Protein AF-A0A0V8JK77-F1 (afdb_monomer_lite)

Structure (mmCIF, N/CA/C/O backbone):
data_AF-A0A0V8JK77-F1
#
_entry.id   AF-A0A0V8JK77-F1
#
loop_
_atom_site.group_PDB
_atom_site.id
_atom_site.type_symbol
_atom_site.label_atom_id
_atom_site.label_alt_id
_atom_site.label_comp_id
_atom_site.label_asym_id
_atom_site.label_entity_id
_atom_site.label_seq_id
_atom_site.pdbx_PDB_ins_code
_atom_site.Cartn_x
_atom_site.Cartn_y
_atom_site.Cartn_z
_atom_site.occupancy
_atom_site.B_iso_or_equiv
_atom_site.auth_seq_id
_atom_site.auth_comp_id
_atom_site.auth_asym_id
_atom_site.auth_atom_id
_atom_site.pdbx_PDB_model_num
ATOM 1 N N . MET A 1 1 ? -19.788 5.548 10.175 1.00 50.38 1 MET A N 1
ATOM 2 C CA . MET A 1 1 ? -19.753 6.008 8.755 1.00 50.38 1 MET A CA 1
ATOM 3 C C . MET A 1 1 ? -21.005 5.474 8.067 1.00 50.38 1 MET A C 1
ATOM 5 O O . MET A 1 1 ? -21.239 4.292 8.244 1.00 50.38 1 MET A O 1
ATOM 9 N N . LYS A 1 2 ? -21.851 6.2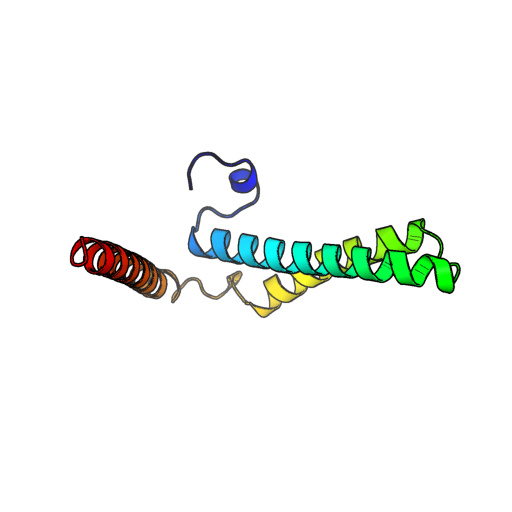76 7.396 1.00 46.25 2 LYS A N 1
ATOM 10 C CA . LYS A 1 2 ? -23.150 5.762 6.893 1.00 46.25 2 LYS A CA 1
ATOM 11 C C . LYS A 1 2 ? -23.399 5.807 5.380 1.00 46.25 2 LYS A C 1
ATOM 13 O O . LYS A 1 2 ? -24.333 5.160 4.961 1.00 46.25 2 LYS A O 1
ATOM 18 N N . GLU A 1 3 ? -22.572 6.438 4.545 1.00 59.31 3 GLU A N 1
ATOM 19 C CA . GLU A 1 3 ? -22.854 6.504 3.092 1.00 59.31 3 GLU A CA 1
ATOM 20 C C . GLU A 1 3 ? -21.551 6.565 2.262 1.00 59.31 3 GLU A C 1
ATOM 22 O O . GLU A 1 3 ? -21.235 7.578 1.644 1.00 59.31 3 GLU A O 1
ATOM 27 N N . SER A 1 4 ? -20.715 5.521 2.294 1.00 66.88 4 SER A N 1
ATOM 28 C CA . SER A 1 4 ? -19.518 5.428 1.432 1.00 66.88 4 SER A CA 1
ATOM 29 C C . SER A 1 4 ? -19.493 4.099 0.685 1.00 66.88 4 SER A C 1
ATOM 31 O O . SER A 1 4 ? -19.888 3.075 1.234 1.00 66.88 4 SER A O 1
ATOM 33 N N . TRP A 1 5 ? -18.984 4.068 -0.547 1.00 74.56 5 TRP A N 1
ATOM 34 C CA . TRP A 1 5 ? -18.844 2.821 -1.317 1.00 74.56 5 TRP A CA 1
ATOM 35 C C . TRP A 1 5 ? -17.926 1.805 -0.615 1.00 74.56 5 TRP A C 1
ATOM 37 O O . TRP A 1 5 ? -18.071 0.598 -0.787 1.00 74.56 5 TRP A O 1
ATOM 47 N N . LEU A 1 6 ? -17.032 2.291 0.254 1.00 69.25 6 LEU A N 1
ATOM 48 C CA . LEU A 1 6 ? -16.179 1.463 1.109 1.00 69.25 6 LEU A CA 1
ATOM 49 C C . LEU A 1 6 ? -16.969 0.618 2.123 1.00 69.25 6 LEU A C 1
ATOM 51 O O . LEU A 1 6 ? -16.475 -0.427 2.535 1.00 69.25 6 LEU A O 1
ATOM 55 N N . SER A 1 7 ? -18.196 1.005 2.484 1.00 70.00 7 SER A N 1
ATOM 56 C CA . SER A 1 7 ? -19.030 0.271 3.457 1.00 70.00 7 SER A CA 1
ATOM 57 C C . SER A 1 7 ? -19.420 -1.133 2.981 1.00 70.00 7 SER A C 1
ATOM 59 O O . SER A 1 7 ? -19.742 -1.978 3.798 1.00 70.00 7 SER A O 1
ATOM 61 N N . CYS A 1 8 ? -19.385 -1.398 1.669 1.00 70.44 8 CYS A N 1
ATOM 62 C CA . CYS A 1 8 ? -19.688 -2.720 1.113 1.00 70.44 8 CYS A CA 1
ATOM 63 C C . CYS A 1 8 ? -18.564 -3.745 1.363 1.00 70.44 8 CYS A C 1
ATOM 65 O O . CYS A 1 8 ? -18.802 -4.949 1.322 1.00 70.44 8 CYS A O 1
ATOM 67 N N . ILE A 1 9 ? -17.332 -3.271 1.569 1.00 74.06 9 ILE A N 1
ATOM 68 C CA . ILE A 1 9 ? -16.133 -4.107 1.753 1.00 74.06 9 ILE A CA 1
ATOM 69 C C . ILE A 1 9 ? -15.670 -4.090 3.213 1.00 74.06 9 ILE A C 1
ATOM 71 O O . ILE A 1 9 ? -15.066 -5.052 3.686 1.00 74.06 9 ILE A O 1
ATOM 75 N N . LEU A 1 10 ? -15.918 -2.991 3.927 1.00 76.31 10 LEU A N 1
ATOM 76 C CA . LEU A 1 10 ? -15.505 -2.835 5.312 1.00 76.31 10 LEU A CA 1
ATOM 77 C C . LEU A 1 10 ? -16.507 -3.494 6.278 1.00 76.31 10 LEU A C 1
ATOM 79 O O . LEU A 1 10 ? -17.710 -3.427 6.053 1.00 76.31 10 LEU A O 1
ATOM 83 N N . PRO A 1 11 ? -16.021 -4.089 7.378 1.00 72.00 11 PRO A N 1
ATOM 84 C CA . PRO A 1 11 ? -16.875 -4.631 8.431 1.00 72.00 11 PRO A CA 1
ATOM 85 C C . PRO A 1 11 ? -17.605 -3.521 9.204 1.00 72.00 11 PRO A C 1
ATOM 87 O O . PRO A 1 11 ? -17.100 -2.403 9.299 1.00 72.00 11 PRO A O 1
ATOM 90 N N . ASP A 1 12 ? -18.750 -3.857 9.808 1.00 70.56 12 ASP A N 1
ATOM 91 C CA . ASP A 1 12 ? -19.605 -2.919 10.563 1.00 70.56 12 ASP A CA 1
ATOM 92 C C . ASP A 1 12 ? -18.921 -2.276 11.785 1.00 70.56 12 ASP A C 1
ATOM 94 O O . ASP A 1 12 ? -19.324 -1.204 12.241 1.00 70.56 12 ASP A O 1
ATOM 98 N N . ASP A 1 13 ? -17.868 -2.903 12.314 1.00 75.62 13 ASP A N 1
ATOM 99 C CA . ASP A 1 13 ? -17.067 -2.357 13.411 1.00 75.62 13 ASP A CA 1
ATOM 100 C C . ASP A 1 13 ? -16.227 -1.155 12.932 1.00 75.62 13 ASP A C 1
ATOM 102 O O . ASP A 1 13 ? -15.289 -1.300 12.138 1.00 75.62 13 ASP A O 1
ATOM 106 N N . GLU A 1 14 ? -16.531 0.038 13.465 1.00 74.00 14 GLU A N 1
ATOM 107 C CA . GLU A 1 14 ? -15.839 1.292 13.135 1.00 74.00 14 GLU A CA 1
ATOM 108 C C . GLU A 1 14 ? -14.318 1.213 13.352 1.00 74.00 14 GLU A C 1
ATOM 110 O O . GLU A 1 14 ? -13.559 1.797 12.573 1.00 74.00 14 GLU A O 1
ATOM 115 N N . TYR A 1 15 ? -13.854 0.494 14.378 1.00 72.75 15 TYR A N 1
ATOM 116 C CA . TYR A 1 15 ? -12.429 0.359 14.677 1.00 72.75 15 TYR A CA 1
ATOM 117 C C . TYR A 1 15 ? -11.720 -0.475 13.612 1.00 72.75 15 TYR A C 1
ATOM 119 O O . TYR A 1 15 ? -10.679 -0.085 13.070 1.00 72.75 15 TYR A O 1
ATOM 127 N N . LYS A 1 16 ? -12.315 -1.623 13.283 1.00 74.19 16 LYS A N 1
ATOM 128 C CA . LYS A 1 16 ? -11.802 -2.538 12.266 1.00 74.19 16 LYS A CA 1
ATOM 129 C C . LYS A 1 16 ? -11.800 -1.869 10.892 1.00 74.19 16 LYS A C 1
ATOM 131 O O . LYS A 1 16 ? -10.788 -1.919 10.190 1.00 74.19 16 LYS A O 1
ATOM 136 N N . ALA A 1 17 ? -12.879 -1.167 10.555 1.00 80.25 17 ALA A N 1
ATOM 137 C CA . ALA A 1 17 ? -12.999 -0.371 9.342 1.00 80.25 17 ALA A CA 1
ATOM 138 C C . ALA A 1 17 ? -11.890 0.691 9.238 1.00 80.25 17 ALA A C 1
ATOM 140 O O . ALA A 1 17 ? -11.157 0.736 8.247 1.00 80.25 17 ALA A O 1
ATOM 141 N N . GLN A 1 18 ? -11.700 1.513 10.274 1.00 81.81 18 GLN A N 1
ATOM 142 C CA . GLN A 1 18 ? -10.700 2.582 10.246 1.00 81.81 18 GLN A CA 1
ATOM 143 C C . GLN A 1 18 ? -9.272 2.041 10.097 1.00 81.81 18 GLN A C 1
ATOM 145 O O . GLN A 1 18 ? -8.456 2.629 9.386 1.00 81.81 18 GLN A O 1
ATOM 150 N N . ARG A 1 19 ? -8.968 0.898 10.718 1.00 83.38 19 ARG A N 1
ATOM 151 C CA . ARG A 1 19 ? -7.641 0.278 10.642 1.00 83.38 19 ARG A CA 1
ATOM 152 C C . ARG A 1 19 ? -7.351 -0.318 9.263 1.00 83.38 19 ARG A C 1
ATOM 154 O O . ARG A 1 19 ? -6.248 -0.139 8.752 1.00 83.38 19 ARG A O 1
ATOM 161 N N . ILE A 1 20 ? -8.349 -0.936 8.627 1.00 84.25 20 ILE A N 1
ATOM 162 C CA . ILE A 1 20 ? -8.251 -1.413 7.237 1.00 84.25 20 ILE A CA 1
ATOM 163 C C . ILE A 1 20 ? -8.007 -0.237 6.282 1.00 84.25 20 ILE A C 1
ATOM 165 O O . ILE A 1 20 ? -7.096 -0.297 5.460 1.00 84.25 20 ILE A O 1
ATOM 169 N N . VAL A 1 21 ? -8.757 0.861 6.423 1.00 85.31 21 VAL A N 1
ATOM 170 C CA . VAL A 1 21 ? -8.569 2.073 5.601 1.00 85.31 21 VAL A CA 1
ATOM 171 C C . VAL A 1 21 ? -7.179 2.669 5.796 1.00 85.31 21 VAL A C 1
ATOM 173 O O . VAL A 1 21 ? -6.559 3.101 4.828 1.00 85.31 21 VAL A O 1
ATOM 176 N N . TYR A 1 22 ? -6.655 2.647 7.022 1.00 86.88 22 TYR A N 1
ATOM 177 C CA . TYR A 1 22 ? -5.303 3.118 7.303 1.00 86.88 22 TYR A CA 1
ATOM 178 C C . TYR A 1 22 ? -4.240 2.284 6.570 1.00 86.88 22 TYR A C 1
ATOM 180 O O . TYR A 1 22 ? -3.348 2.847 5.942 1.00 86.88 22 TYR A O 1
ATOM 188 N N . PHE A 1 23 ? -4.364 0.953 6.566 1.00 86.44 23 PHE A N 1
ATOM 189 C CA . PHE A 1 23 ? -3.445 0.078 5.826 1.00 86.44 23 PHE A CA 1
ATOM 190 C C . PHE A 1 23 ? -3.559 0.234 4.310 1.00 86.44 23 PHE A C 1
ATOM 192 O O . PHE A 1 23 ? -2.540 0.230 3.618 1.00 86.44 23 PHE A O 1
ATOM 199 N N . LEU A 1 24 ? -4.779 0.410 3.796 1.00 88.81 24 LEU A N 1
ATOM 200 C CA . LEU A 1 24 ? -5.007 0.731 2.388 1.00 88.81 24 LEU A CA 1
ATOM 201 C C . LEU A 1 24 ? -4.347 2.067 2.020 1.00 88.81 24 LEU A C 1
ATOM 203 O O . LEU A 1 24 ? -3.703 2.162 0.979 1.00 88.81 24 LEU A O 1
ATOM 207 N N . GLY A 1 25 ? -4.446 3.074 2.891 1.00 89.81 25 GLY A N 1
ATOM 208 C CA . GLY A 1 25 ? -3.786 4.367 2.723 1.00 89.81 25 GLY A CA 1
ATOM 209 C C . GLY A 1 25 ? -2.258 4.268 2.729 1.00 89.81 25 GLY A C 1
ATOM 210 O O . GLY A 1 25 ? -1.616 4.760 1.802 1.00 89.81 25 GLY A O 1
ATOM 211 N N . GLU A 1 26 ? -1.668 3.597 3.727 1.00 89.19 26 GLU A N 1
ATOM 212 C CA . GLU A 1 26 ? -0.213 3.373 3.806 1.00 89.19 26 GLU A CA 1
ATOM 213 C C . GLU A 1 26 ? 0.307 2.642 2.561 1.00 89.19 26 GLU A C 1
ATOM 215 O O . GLU A 1 26 ? 1.290 3.068 1.950 1.00 89.19 26 GLU A O 1
ATOM 220 N N . GLY A 1 27 ? -0.377 1.575 2.139 1.00 89.69 27 GLY A N 1
ATOM 221 C CA . GLY A 1 27 ? -0.002 0.828 0.943 1.00 89.69 27 GLY A CA 1
ATOM 222 C C . GLY A 1 27 ? -0.137 1.655 -0.342 1.00 89.69 27 GLY A C 1
ATOM 223 O O . GLY A 1 27 ? 0.715 1.558 -1.229 1.00 89.69 27 GLY A O 1
ATOM 224 N N . ALA A 1 28 ? -1.180 2.481 -0.461 1.00 91.44 28 ALA A N 1
ATOM 225 C CA . ALA A 1 28 ? -1.403 3.315 -1.640 1.00 91.44 28 ALA A CA 1
ATOM 226 C C . ALA A 1 28 ? -0.316 4.392 -1.759 1.00 91.44 28 ALA A C 1
ATOM 228 O O . ALA A 1 28 ? 0.250 4.589 -2.832 1.00 91.44 28 ALA A O 1
ATOM 229 N N . LEU A 1 29 ? 0.047 5.034 -0.646 1.00 92.75 29 LEU A N 1
ATOM 230 C CA . LEU A 1 29 ? 1.157 5.987 -0.614 1.00 92.75 29 LEU A CA 1
ATOM 231 C C . LEU A 1 29 ? 2.494 5.312 -0.941 1.00 92.75 29 LEU A C 1
ATOM 233 O O . LEU A 1 29 ? 3.276 5.853 -1.723 1.00 92.75 29 LEU A O 1
ATOM 237 N N . GLY A 1 30 ? 2.743 4.117 -0.397 1.00 91.75 30 GLY A N 1
ATOM 238 C CA . GLY A 1 30 ? 3.956 3.351 -0.686 1.00 91.75 30 GLY A CA 1
ATOM 239 C C . GLY A 1 30 ? 4.074 2.951 -2.160 1.00 91.75 30 GLY A C 1
ATOM 240 O O . GLY A 1 30 ? 5.124 3.140 -2.774 1.00 91.75 30 GLY A O 1
ATOM 241 N N . SER A 1 31 ? 2.989 2.449 -2.754 1.00 91.81 31 SER A N 1
ATOM 242 C CA . SER A 1 31 ? 2.952 2.061 -4.172 1.00 91.81 31 SER A CA 1
ATOM 243 C C . SER A 1 31 ? 3.072 3.262 -5.116 1.00 91.81 31 SER A C 1
ATOM 245 O O . SER A 1 31 ? 3.794 3.177 -6.111 1.00 91.81 31 SER A O 1
ATOM 247 N N . LEU A 1 32 ? 2.465 4.405 -4.782 1.00 92.00 32 LEU A N 1
ATOM 248 C CA . LEU A 1 32 ? 2.661 5.660 -5.515 1.00 92.00 32 LEU A CA 1
ATOM 249 C C . LEU A 1 32 ? 4.114 6.139 -5.449 1.00 92.00 32 LEU A C 1
ATOM 251 O O . LEU A 1 32 ? 4.696 6.469 -6.481 1.00 92.00 32 LEU A O 1
ATOM 255 N N . GLY A 1 33 ? 4.723 6.133 -4.260 1.00 92.19 33 GLY A N 1
ATOM 256 C CA . GLY A 1 33 ? 6.135 6.484 -4.091 1.00 92.19 33 GLY A CA 1
ATOM 257 C C . GLY A 1 33 ? 7.058 5.582 -4.914 1.00 92.19 33 GLY A C 1
ATOM 258 O O . GLY A 1 33 ? 7.959 6.071 -5.596 1.00 92.19 33 GLY A O 1
ATOM 259 N N . PHE A 1 34 ? 6.783 4.275 -4.924 1.00 90.69 34 PHE A N 1
ATOM 260 C CA . PHE A 1 34 ? 7.516 3.310 -5.742 1.00 90.69 34 PHE A CA 1
ATOM 261 C C . PHE A 1 34 ? 7.410 3.619 -7.240 1.00 90.69 34 PHE A C 1
ATOM 263 O O . PHE A 1 34 ? 8.421 3.592 -7.934 1.00 90.69 34 PHE A O 1
ATOM 270 N N . LEU A 1 35 ? 6.219 3.958 -7.744 1.00 91.25 35 LEU A N 1
ATOM 271 C CA . LEU A 1 35 ? 6.025 4.318 -9.153 1.00 91.25 35 LEU A CA 1
ATOM 272 C C . LEU A 1 35 ? 6.749 5.619 -9.528 1.00 91.25 35 LEU A C 1
ATOM 274 O O . LEU A 1 35 ? 7.375 5.693 -10.587 1.00 91.25 35 LEU A O 1
ATOM 278 N N . LEU A 1 36 ? 6.711 6.635 -8.664 1.00 91.00 36 LEU A N 1
ATOM 279 C CA . LEU A 1 36 ? 7.400 7.906 -8.909 1.00 91.00 36 LEU A CA 1
ATOM 280 C C . LEU A 1 36 ? 8.918 7.729 -9.000 1.00 91.00 36 LEU A C 1
ATOM 282 O O . LEU A 1 36 ? 9.543 8.267 -9.908 1.00 91.00 36 LEU A O 1
ATOM 286 N N . ILE A 1 37 ? 9.515 6.946 -8.101 1.00 90.06 37 ILE A N 1
ATOM 287 C CA . ILE A 1 37 ? 10.955 6.651 -8.144 1.00 90.06 37 ILE A CA 1
ATOM 288 C C . ILE A 1 37 ? 11.264 5.725 -9.323 1.00 90.06 37 ILE A C 1
ATOM 290 O O . ILE A 1 37 ? 12.207 5.941 -10.085 1.00 90.06 37 ILE A O 1
ATOM 294 N N . GLY A 1 38 ? 10.435 4.699 -9.494 1.00 87.56 38 GLY A N 1
ATOM 295 C CA . GLY A 1 38 ? 10.593 3.674 -10.506 1.00 87.56 38 GLY A CA 1
ATOM 296 C C . GLY A 1 38 ? 10.575 4.231 -11.926 1.00 87.56 38 GLY A C 1
ATOM 297 O O . GLY A 1 38 ? 11.370 3.796 -12.752 1.00 87.56 38 GLY A O 1
ATOM 298 N N . THR A 1 39 ? 9.734 5.227 -12.214 1.00 86.69 39 THR A N 1
ATOM 299 C CA . THR A 1 39 ? 9.683 5.873 -13.538 1.00 86.69 39 THR A CA 1
ATOM 300 C C . THR A 1 39 ? 10.984 6.602 -13.873 1.00 86.69 39 THR A C 1
ATOM 302 O O . THR A 1 39 ? 11.478 6.452 -14.990 1.00 86.69 39 THR A O 1
ATOM 305 N N . GLN A 1 40 ? 11.608 7.278 -12.903 1.00 87.38 40 GLN A N 1
ATOM 306 C CA . GLN A 1 40 ? 12.905 7.943 -13.098 1.00 87.38 40 GLN A CA 1
ATOM 307 C C . GLN A 1 40 ? 14.036 6.940 -13.361 1.00 87.38 40 GLN A C 1
ATOM 309 O O . GLN A 1 40 ? 14.865 7.140 -14.247 1.00 87.38 40 GLN A O 1
ATOM 314 N N . VAL A 1 41 ? 14.050 5.823 -12.628 1.00 85.94 41 VAL A N 1
ATOM 315 C CA . VAL A 1 41 ? 15.072 4.773 -12.781 1.00 85.94 41 VAL A CA 1
ATOM 316 C C . VAL A 1 41 ? 14.849 3.950 -14.054 1.00 85.94 41 VAL A C 1
ATOM 318 O O . VAL A 1 41 ? 15.813 3.543 -14.703 1.00 85.94 41 VAL A O 1
ATOM 321 N N . SER A 1 42 ? 13.592 3.742 -14.456 1.00 85.19 42 SER A N 1
ATOM 322 C CA . SER A 1 42 ? 13.241 2.917 -15.619 1.00 85.19 42 SER A CA 1
ATOM 323 C C . SER A 1 42 ? 13.854 3.432 -16.917 1.00 85.19 42 SER A C 1
ATOM 325 O O . SER A 1 42 ? 14.342 2.628 -17.708 1.00 85.19 42 SER A O 1
ATOM 327 N N . SER A 1 43 ? 13.921 4.758 -17.089 1.00 78.50 43 SER A N 1
ATOM 328 C CA . SER A 1 43 ? 14.544 5.384 -18.257 1.00 78.50 43 SER A CA 1
ATOM 329 C C . SER A 1 43 ? 16.052 5.140 -18.318 1.00 78.50 43 SER A C 1
ATOM 331 O O . SER A 1 43 ? 16.609 5.085 -19.410 1.00 78.50 43 SER A O 1
ATOM 333 N N . ALA A 1 44 ? 16.717 5.004 -17.169 1.00 83.12 44 ALA A N 1
ATOM 334 C CA . ALA A 1 44 ? 18.157 4.769 -17.101 1.00 83.12 44 ALA A CA 1
ATOM 335 C C . ALA A 1 44 ? 18.517 3.277 -17.231 1.00 83.12 44 ALA A C 1
ATOM 337 O O . ALA A 1 44 ? 19.593 2.946 -17.719 1.00 83.12 44 ALA A O 1
ATOM 338 N N . TRP A 1 45 ? 17.628 2.377 -16.800 1.00 82.81 45 TRP A N 1
ATOM 339 C CA . TRP A 1 45 ? 17.883 0.930 -16.722 1.00 82.81 45 TRP A CA 1
ATOM 340 C C . TRP A 1 45 ? 17.136 0.121 -17.794 1.00 82.81 45 TRP A C 1
ATOM 342 O O . TRP A 1 45 ? 17.219 -1.105 -17.806 1.00 82.81 45 TRP A O 1
ATOM 352 N N . ASN A 1 46 ? 16.411 0.797 -18.693 1.00 86.25 46 ASN A N 1
ATOM 353 C CA . ASN A 1 46 ? 15.611 0.203 -19.769 1.00 86.25 46 ASN A CA 1
ATOM 354 C C . ASN A 1 46 ? 14.638 -0.885 -19.266 1.00 86.25 46 ASN A C 1
ATOM 356 O O . ASN A 1 46 ? 14.459 -1.938 -19.879 1.00 86.25 46 ASN A O 1
ATOM 360 N N . ILE A 1 47 ? 14.038 -0.640 -18.096 1.00 85.38 47 ILE A N 1
ATOM 361 C CA . ILE A 1 47 ? 13.071 -1.551 -17.477 1.00 85.38 47 ILE A CA 1
ATOM 362 C C . ILE A 1 47 ? 11.756 -1.459 -18.266 1.00 85.38 47 ILE A C 1
ATOM 364 O O . ILE A 1 47 ? 11.240 -0.353 -18.446 1.00 85.38 47 ILE A O 1
ATOM 368 N N . PRO A 1 48 ? 11.159 -2.586 -18.694 1.00 88.44 48 PRO A N 1
ATOM 369 C CA . PRO A 1 48 ? 9.878 -2.559 -19.387 1.00 88.44 48 PRO A CA 1
ATOM 370 C C . PRO A 1 48 ? 8.777 -1.999 -18.479 1.00 88.44 48 PRO A C 1
ATOM 372 O O . PRO A 1 48 ? 8.590 -2.437 -17.338 1.00 88.44 48 PRO A O 1
ATOM 375 N N . ILE A 1 49 ? 8.010 -1.046 -19.014 1.00 85.06 49 ILE A N 1
ATOM 376 C CA . ILE A 1 49 ? 6.959 -0.320 -18.286 1.00 85.06 49 ILE A CA 1
ATOM 377 C C . ILE A 1 49 ? 5.892 -1.256 -17.701 1.00 85.06 49 ILE A C 1
ATOM 379 O O . ILE A 1 49 ? 5.345 -0.981 -16.634 1.00 85.06 49 ILE A O 1
ATOM 383 N N . GLN A 1 50 ? 5.637 -2.397 -18.353 1.00 86.88 50 GLN A N 1
ATOM 384 C CA . GLN A 1 50 ? 4.688 -3.399 -17.869 1.00 86.88 50 GLN A CA 1
ATOM 385 C C . GLN A 1 50 ? 5.119 -3.993 -16.520 1.00 86.88 50 GLN A C 1
ATOM 387 O O . GLN A 1 50 ? 4.287 -4.149 -15.627 1.00 86.88 50 GLN A O 1
ATOM 392 N N . LEU A 1 51 ? 6.414 -4.291 -16.345 1.00 86.62 51 LEU A N 1
ATOM 393 C CA . LEU A 1 51 ? 6.931 -4.805 -15.072 1.00 86.62 51 LEU A CA 1
ATOM 394 C C . LEU A 1 51 ? 6.913 -3.722 -13.996 1.00 86.62 51 LEU A C 1
ATOM 396 O O . LEU A 1 51 ? 6.533 -3.992 -12.857 1.00 86.62 51 LEU A O 1
ATOM 400 N N . LEU A 1 52 ? 7.262 -2.491 -14.375 1.00 88.88 52 LEU A N 1
ATOM 401 C CA . LEU A 1 52 ? 7.274 -1.355 -13.461 1.00 88.88 52 LEU A CA 1
ATOM 402 C C . LEU A 1 52 ? 5.889 -1.059 -12.872 1.00 88.88 52 LEU A C 1
ATOM 404 O O . LEU A 1 52 ? 5.787 -0.739 -11.692 1.00 88.88 52 LEU A O 1
ATOM 408 N N . ALA A 1 53 ? 4.835 -1.187 -13.680 1.00 88.31 53 ALA A N 1
ATOM 409 C CA . ALA A 1 53 ? 3.458 -0.996 -13.239 1.00 88.31 53 ALA A CA 1
ATOM 410 C C . ALA A 1 53 ? 2.891 -2.215 -12.485 1.00 88.31 53 ALA A C 1
ATOM 412 O O . ALA A 1 53 ? 2.101 -2.047 -11.559 1.00 88.31 53 ALA A O 1
ATOM 413 N N . GLY A 1 54 ? 3.295 -3.438 -12.848 1.00 90.62 54 GLY A N 1
ATOM 414 C CA . GLY A 1 54 ? 2.765 -4.670 -12.250 1.00 90.62 54 GLY A CA 1
ATOM 415 C C . GLY A 1 54 ? 3.290 -4.969 -10.841 1.00 90.62 54 GLY A C 1
ATOM 416 O O . GLY A 1 54 ? 2.516 -5.337 -9.956 1.00 90.62 54 GLY A O 1
ATOM 417 N N . ILE A 1 55 ? 4.592 -4.778 -10.605 1.00 90.44 55 ILE A N 1
ATOM 418 C CA . ILE A 1 55 ? 5.239 -5.040 -9.305 1.00 90.44 55 ILE A CA 1
ATOM 419 C C . ILE A 1 55 ? 4.572 -4.301 -8.124 1.00 90.44 55 ILE A C 1
ATOM 421 O O . ILE A 1 55 ? 4.260 -4.957 -7.127 1.00 90.44 55 ILE A O 1
ATOM 425 N N . PRO A 1 56 ? 4.313 -2.979 -8.183 1.00 91.06 56 PRO A N 1
ATOM 426 C CA . PRO A 1 56 ? 3.738 -2.253 -7.052 1.00 91.06 56 PRO A CA 1
ATOM 427 C C . PRO A 1 56 ? 2.311 -2.689 -6.713 1.00 91.06 56 PRO A C 1
ATOM 429 O O . PRO A 1 56 ? 1.929 -2.596 -5.552 1.00 91.06 56 PRO A O 1
ATOM 432 N N . ILE A 1 57 ? 1.540 -3.210 -7.674 1.00 90.88 57 ILE A N 1
ATOM 433 C CA . ILE A 1 57 ? 0.194 -3.749 -7.419 1.00 90.88 57 ILE A CA 1
ATOM 434 C C . ILE A 1 57 ? 0.293 -5.014 -6.562 1.00 90.88 57 ILE A C 1
ATOM 436 O O . ILE A 1 57 ? -0.412 -5.153 -5.563 1.00 90.88 57 ILE A O 1
ATOM 440 N N . ILE A 1 58 ? 1.207 -5.919 -6.918 1.00 91.94 58 ILE A N 1
ATOM 441 C CA . ILE A 1 58 ? 1.442 -7.156 -6.162 1.00 91.94 58 ILE A CA 1
ATOM 442 C C . ILE A 1 58 ? 1.957 -6.822 -4.759 1.00 91.94 58 ILE A C 1
ATOM 444 O O . ILE A 1 58 ? 1.456 -7.363 -3.773 1.00 91.94 58 ILE A O 1
ATOM 448 N N . LEU A 1 59 ? 2.913 -5.893 -4.658 1.00 90.88 59 LEU A N 1
ATOM 449 C CA . LEU A 1 59 ? 3.442 -5.433 -3.374 1.00 90.88 59 LEU A CA 1
ATOM 450 C C . LEU A 1 59 ? 2.376 -4.747 -2.520 1.00 90.88 59 LEU A C 1
ATOM 452 O O . LEU A 1 59 ? 2.351 -4.969 -1.315 1.00 90.88 59 LEU A O 1
ATOM 456 N N . PHE A 1 60 ? 1.482 -3.961 -3.120 1.00 92.06 60 PHE A N 1
ATOM 457 C CA . PHE A 1 60 ? 0.374 -3.322 -2.417 1.00 92.06 60 PHE A CA 1
ATOM 458 C C . PHE A 1 60 ? -0.552 -4.357 -1.778 1.00 92.06 60 PHE A C 1
ATOM 460 O O . PHE A 1 60 ? -0.805 -4.302 -0.575 1.00 92.06 60 PHE A O 1
ATOM 467 N N . VAL A 1 61 ? -1.007 -5.336 -2.563 1.00 90.88 61 VAL A N 1
ATOM 468 C CA . VAL A 1 61 ? -1.884 -6.403 -2.068 1.00 90.88 61 VAL A CA 1
ATOM 469 C C . VAL A 1 61 ? -1.174 -7.202 -0.976 1.00 90.88 61 VAL A C 1
ATOM 471 O O . VAL A 1 61 ? -1.710 -7.348 0.122 1.00 90.88 61 VAL A O 1
ATOM 474 N N . ALA A 1 62 ? 0.059 -7.650 -1.226 1.00 90.88 62 ALA A N 1
ATOM 475 C CA . ALA A 1 62 ? 0.844 -8.395 -0.245 1.00 90.88 62 ALA A CA 1
ATOM 476 C C . ALA A 1 62 ? 1.056 -7.598 1.053 1.00 90.88 62 ALA A C 1
ATOM 478 O O . ALA A 1 62 ? 0.877 -8.143 2.139 1.00 90.88 62 ALA A O 1
ATOM 479 N N . TYR A 1 63 ? 1.372 -6.304 0.960 1.00 89.50 63 TYR A N 1
ATOM 480 C CA . TYR A 1 63 ? 1.553 -5.425 2.113 1.00 89.50 63 TYR A CA 1
ATOM 481 C C . TYR A 1 63 ? 0.283 -5.335 2.960 1.00 89.50 63 TYR A C 1
ATOM 483 O O . TYR A 1 63 ? 0.348 -5.530 4.174 1.00 89.50 63 TYR A O 1
ATOM 491 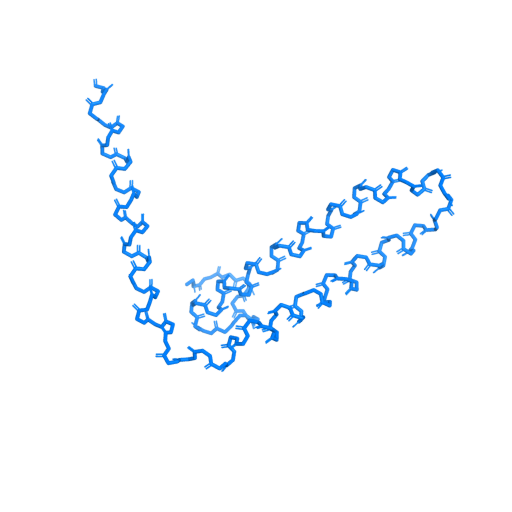N N . VAL A 1 64 ? -0.868 -5.091 2.325 1.00 87.88 64 VAL A N 1
ATOM 492 C CA . VAL A 1 64 ? -2.159 -4.991 3.018 1.00 87.88 64 VAL A CA 1
ATOM 493 C C . VAL A 1 64 ? -2.507 -6.314 3.698 1.00 87.88 64 VAL A C 1
ATOM 495 O O . VAL A 1 64 ? -2.863 -6.300 4.873 1.00 87.88 64 VAL A O 1
ATOM 498 N N . PHE A 1 65 ? -2.338 -7.455 3.021 1.00 85.44 65 PHE A N 1
ATOM 499 C CA . PHE A 1 65 ? -2.601 -8.775 3.608 1.00 85.44 65 PHE A CA 1
ATOM 500 C C . PHE A 1 65 ? -1.658 -9.108 4.769 1.00 85.44 65 PHE A C 1
ATOM 502 O O . PHE A 1 65 ? -2.117 -9.551 5.821 1.00 85.44 65 PHE A O 1
ATOM 509 N N . ILE A 1 66 ? -0.354 -8.862 4.622 1.00 87.06 66 ILE A N 1
ATOM 510 C CA . ILE A 1 66 ? 0.626 -9.108 5.688 1.00 87.06 66 ILE A CA 1
ATOM 511 C C . ILE A 1 66 ? 0.312 -8.230 6.897 1.00 87.06 66 ILE A C 1
ATOM 513 O O . ILE A 1 66 ? 0.230 -8.737 8.013 1.00 87.06 66 ILE A O 1
ATOM 517 N N . ARG A 1 67 ? 0.078 -6.926 6.699 1.00 84.81 67 ARG A N 1
ATOM 518 C CA . ARG A 1 67 ? -0.323 -6.012 7.781 1.00 84.81 67 ARG A CA 1
ATOM 519 C C . ARG A 1 67 ? -1.62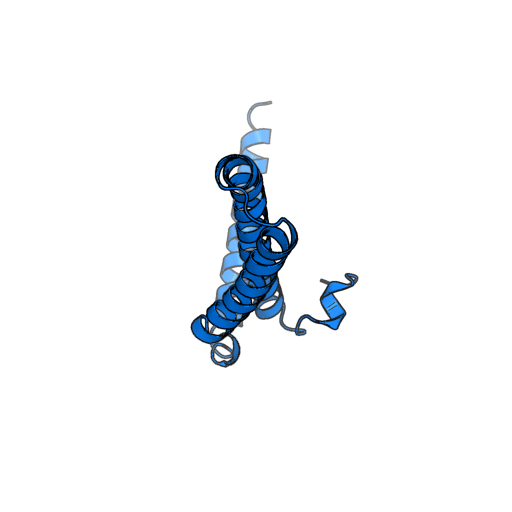1 -6.454 8.432 1.00 84.81 67 ARG A C 1
ATOM 521 O O . ARG A 1 67 ? -1.700 -6.433 9.657 1.00 84.81 67 ARG A O 1
ATOM 528 N N . TYR A 1 68 ? -2.606 -6.863 7.638 1.00 81.19 68 TYR A N 1
ATOM 529 C CA . TYR A 1 68 ? -3.887 -7.351 8.131 1.00 81.19 68 TYR A CA 1
ATOM 530 C C . TYR A 1 68 ? -3.692 -8.557 9.060 1.00 81.19 68 TYR A C 1
ATOM 532 O O . TYR A 1 68 ? -4.123 -8.503 10.211 1.00 81.19 68 TYR A O 1
ATOM 540 N N . ILE A 1 69 ? -2.940 -9.575 8.626 1.00 81.06 69 ILE A N 1
ATOM 541 C CA . ILE A 1 69 ? -2.643 -10.774 9.427 1.00 81.06 69 ILE A CA 1
ATOM 542 C C . ILE A 1 69 ? -1.824 -10.419 10.677 1.00 81.06 69 ILE A C 1
ATOM 544 O O . ILE A 1 69 ? -2.214 -10.768 11.789 1.00 81.06 69 ILE A O 1
ATOM 548 N N . VAL A 1 70 ? -0.717 -9.684 10.520 1.00 79.62 70 VAL A N 1
ATOM 549 C CA . VAL A 1 70 ? 0.191 -9.310 11.624 1.00 79.62 70 VAL A CA 1
ATOM 550 C C . VAL A 1 70 ? -0.510 -8.447 12.669 1.00 79.62 70 VAL A C 1
ATOM 552 O O . VAL A 1 70 ? -0.225 -8.549 13.858 1.00 79.62 70 VAL A O 1
ATOM 555 N N . SER A 1 71 ? -1.442 -7.593 12.248 1.00 72.94 71 SER A N 1
ATOM 556 C CA . SER A 1 71 ? -2.194 -6.746 13.170 1.00 72.94 71 SER A CA 1
ATOM 557 C C . SER A 1 71 ? -3.202 -7.513 14.028 1.00 72.94 71 SER A C 1
ATOM 559 O O . SER A 1 71 ? -3.707 -6.935 14.991 1.00 72.94 71 SER A O 1
ATOM 561 N N . GLY A 1 72 ? -3.484 -8.783 13.703 1.00 68.00 72 GLY A N 1
ATOM 562 C CA . GLY A 1 72 ? -4.323 -9.662 14.514 1.00 68.00 72 GLY A CA 1
ATOM 563 C C . GLY A 1 72 ? -5.726 -9.112 14.756 1.00 68.00 72 GLY A C 1
ATOM 564 O O . GLY A 1 72 ? -6.337 -9.458 15.762 1.00 68.00 72 GLY A O 1
ATOM 565 N N . ILE A 1 73 ? -6.234 -8.247 13.864 1.00 66.25 73 ILE A N 1
ATOM 566 C CA . ILE A 1 73 ? -7.502 -7.518 14.063 1.00 66.25 73 ILE A CA 1
ATOM 567 C C . ILE A 1 73 ? -8.688 -8.477 14.230 1.00 66.25 73 ILE A C 1
ATOM 569 O O . ILE A 1 73 ? -9.699 -8.142 14.838 1.00 66.25 73 ILE A O 1
ATOM 573 N N . GLU A 1 74 ? -8.553 -9.697 13.723 1.00 61.56 74 GLU A N 1
ATOM 574 C CA . GLU A 1 74 ? -9.531 -10.769 13.883 1.00 61.56 74 GLU A CA 1
ATOM 575 C C . GLU A 1 74 ? -9.617 -11.317 15.322 1.00 61.56 74 GLU A C 1
ATOM 577 O O . GLU A 1 74 ? -10.670 -11.795 15.726 1.00 61.56 74 GLU A O 1
ATOM 582 N N . TYR A 1 75 ? -8.564 -11.164 16.134 1.00 53.72 75 TYR A N 1
ATOM 583 C CA . TYR A 1 75 ? -8.475 -11.681 17.507 1.00 53.72 75 TYR A CA 1
ATOM 584 C C . TYR A 1 75 ? -8.604 -10.597 18.597 1.00 53.72 75 TYR A C 1
ATOM 586 O O . TYR A 1 75 ? -8.669 -10.918 19.782 1.00 53.72 75 TYR A O 1
ATOM 594 N N . THR A 1 76 ? -8.662 -9.306 18.241 1.00 56.50 76 THR A N 1
ATOM 595 C CA . THR A 1 76 ? -8.655 -8.179 19.204 1.00 56.50 76 THR A CA 1
ATOM 596 C C . THR A 1 76 ? -10.030 -7.771 19.759 1.00 56.50 76 THR A C 1
ATOM 598 O O . THR A 1 76 ? -10.114 -6.781 20.486 1.00 56.50 76 THR A O 1
ATOM 601 N N . ASN A 1 77 ? -11.089 -8.536 19.466 1.00 54.31 77 ASN A N 1
ATOM 602 C CA . ASN A 1 77 ? -12.503 -8.200 19.718 1.00 54.31 77 ASN A CA 1
ATOM 603 C C . ASN A 1 77 ? -12.864 -7.831 21.178 1.00 54.31 77 ASN A C 1
ATOM 605 O O . ASN A 1 77 ? -13.914 -7.259 21.422 1.00 54.31 77 ASN A O 1
ATOM 609 N N . VAL A 1 78 ? -12.021 -8.142 22.170 1.00 52.03 78 VAL A N 1
ATOM 610 C CA . VAL A 1 78 ? -12.362 -7.957 23.597 1.00 52.03 78 VAL A CA 1
ATOM 611 C C . VAL A 1 78 ? -11.746 -6.685 24.213 1.00 52.03 78 VAL A C 1
ATOM 613 O O . VAL A 1 78 ? -12.158 -6.263 25.288 1.00 52.03 78 VAL A O 1
ATOM 616 N N . MET A 1 79 ? -10.781 -6.030 23.553 1.00 48.25 79 MET A N 1
ATOM 617 C CA . MET A 1 79 ? -10.069 -4.863 24.121 1.00 48.25 79 MET A CA 1
ATOM 618 C C . MET A 1 79 ? -10.285 -3.544 23.353 1.00 48.25 79 MET A C 1
ATOM 620 O O . MET A 1 79 ? -9.989 -2.470 23.880 1.00 48.25 79 MET A O 1
ATOM 624 N N . SER A 1 80 ? -10.789 -3.593 22.117 1.00 54.94 80 SER A N 1
ATOM 625 C CA . SER A 1 80 ? -10.845 -2.437 21.208 1.00 54.94 80 SER A CA 1
ATOM 626 C C . SER A 1 80 ? -11.962 -1.436 21.518 1.00 54.94 80 SER A C 1
ATOM 628 O O . SER A 1 80 ? -11.707 -0.234 21.448 1.00 54.94 80 SER A O 1
ATOM 630 N N . GLU A 1 81 ? -13.162 -1.876 21.907 1.00 56.62 81 GLU A N 1
ATOM 631 C CA . GLU A 1 81 ? -14.301 -0.966 22.136 1.00 56.62 81 GLU A CA 1
ATOM 632 C C . GLU A 1 81 ? -14.019 0.049 23.261 1.00 56.62 81 GLU A C 1
ATOM 634 O O . GLU A 1 81 ? -14.119 1.265 23.066 1.00 56.62 81 GLU A O 1
ATOM 639 N N . CYS A 1 82 ? -13.557 -0.433 24.420 1.00 55.16 82 CYS A N 1
ATOM 640 C CA . CYS A 1 82 ? -13.261 0.403 25.590 1.00 55.16 82 CYS A CA 1
ATOM 641 C C . CYS A 1 82 ? -12.074 1.362 25.382 1.00 55.16 82 CYS A C 1
ATOM 643 O O . CYS A 1 82 ? -12.027 2.444 25.978 1.00 55.16 82 CYS A O 1
ATOM 645 N N . ALA A 1 83 ? -11.086 0.975 24.570 1.00 57.81 83 ALA A N 1
ATOM 646 C CA . ALA A 1 83 ? -9.924 1.815 24.280 1.00 57.81 83 ALA A CA 1
ATOM 647 C C . ALA A 1 83 ? -10.258 2.916 23.259 1.00 57.81 83 ALA A C 1
ATOM 649 O O . ALA A 1 83 ? -9.773 4.045 23.378 1.00 57.81 83 ALA A O 1
ATOM 650 N N . PHE A 1 84 ? -11.136 2.622 22.298 1.00 56.34 84 PHE A N 1
ATOM 651 C CA . PHE A 1 84 ? -11.464 3.541 21.216 1.00 56.34 84 PHE A CA 1
ATOM 652 C C . PHE A 1 84 ? -12.394 4.682 21.649 1.00 56.34 84 P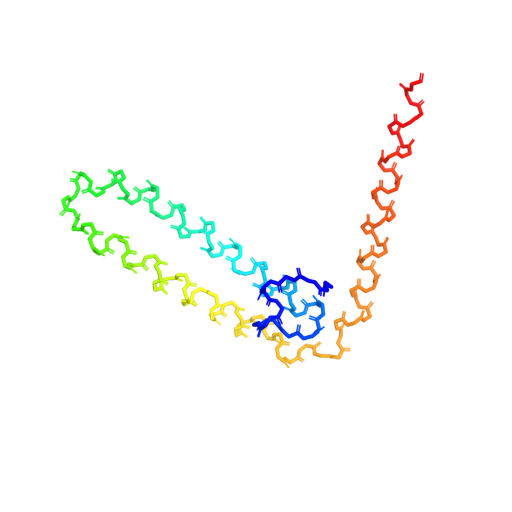HE A C 1
ATOM 654 O O . PHE A 1 84 ? -12.175 5.832 21.260 1.00 56.34 84 PHE A O 1
ATOM 661 N N . GLU A 1 85 ? -13.364 4.427 22.537 1.00 58.41 85 GLU A N 1
ATOM 662 C CA . GLU A 1 85 ? -14.142 5.510 23.163 1.00 58.41 85 GLU A CA 1
ATOM 663 C C . GLU A 1 85 ? -13.241 6.515 23.898 1.00 58.41 85 GLU A C 1
ATOM 665 O O . GLU A 1 85 ? -13.491 7.726 23.872 1.00 58.41 85 GLU A O 1
ATOM 670 N N . LYS A 1 86 ? -12.166 6.032 24.537 1.00 59.09 86 LYS A N 1
ATOM 671 C CA . LYS A 1 86 ? -11.196 6.891 25.227 1.00 59.09 86 LYS A CA 1
ATOM 672 C C . LYS A 1 86 ? -10.386 7.741 24.250 1.00 59.09 86 LYS A C 1
ATOM 674 O O . LYS A 1 86 ? -10.190 8.928 24.518 1.00 59.09 86 LYS A O 1
ATOM 679 N N . GLU A 1 87 ? -9.949 7.191 23.118 1.00 61.34 87 GLU A N 1
ATOM 680 C CA . GLU A 1 87 ? -9.217 7.961 22.103 1.00 61.34 87 GLU A CA 1
ATOM 681 C C . GLU A 1 87 ? -10.102 8.976 21.371 1.00 61.34 87 GLU A C 1
ATOM 683 O O . GLU A 1 87 ? -9.687 10.128 21.221 1.00 61.34 87 GLU A O 1
ATOM 688 N N . LYS A 1 88 ? -11.345 8.621 21.010 1.00 59.28 88 LYS A N 1
ATOM 689 C CA . LYS A 1 88 ? -12.318 9.571 20.432 1.00 59.28 88 LYS A CA 1
ATOM 690 C C . LYS A 1 88 ? -12.552 10.757 21.371 1.00 59.28 88 LYS A C 1
ATOM 692 O O . LYS A 1 88 ? -12.446 11.907 20.944 1.00 59.28 88 LYS A O 1
ATOM 697 N N . LYS A 1 89 ? -12.788 10.497 22.665 1.00 58.09 89 LYS A N 1
ATOM 698 C CA . LYS A 1 89 ? -12.944 11.557 23.680 1.00 58.09 89 LYS A CA 1
ATOM 699 C C . LYS A 1 89 ? -11.689 12.425 23.785 1.00 58.09 89 LYS A C 1
ATOM 701 O O . LYS A 1 89 ? -11.798 13.646 23.858 1.00 58.09 89 LYS A O 1
ATOM 706 N N . ARG A 1 90 ? -10.495 11.831 23.717 1.00 59.19 90 ARG A N 1
ATOM 707 C CA . ARG A 1 90 ? -9.228 12.574 23.779 1.00 59.19 90 ARG A CA 1
ATOM 708 C C . ARG A 1 90 ? -9.019 13.491 22.573 1.00 59.19 90 ARG A C 1
ATOM 710 O O . ARG A 1 90 ? -8.581 14.625 22.752 1.00 59.19 90 ARG A O 1
ATOM 717 N N . ILE A 1 91 ? -9.339 13.029 21.365 1.00 62.34 91 ILE A N 1
ATOM 718 C CA . ILE A 1 91 ? -9.193 13.813 20.130 1.00 62.34 91 ILE A CA 1
ATOM 719 C C . ILE A 1 91 ? -10.190 14.977 20.106 1.00 62.34 91 ILE A C 1
ATOM 721 O O . ILE A 1 91 ? -9.796 16.104 19.811 1.00 62.34 91 ILE A O 1
ATOM 725 N N . VAL A 1 92 ? -11.446 14.743 20.502 1.00 59.94 92 VAL A N 1
ATOM 726 C CA . VAL A 1 92 ? -12.471 15.797 20.603 1.00 59.94 92 VAL A CA 1
ATOM 727 C C . VAL A 1 92 ? -12.072 16.860 21.629 1.00 59.94 92 VAL A C 1
ATOM 729 O O . VAL A 1 92 ? -12.119 18.052 21.328 1.00 59.94 92 VAL A O 1
ATOM 732 N N . VAL A 1 93 ? -11.609 16.456 22.815 1.00 64.94 93 VAL A N 1
ATOM 733 C CA . VAL A 1 93 ? -11.143 17.398 23.849 1.00 64.94 93 VAL A CA 1
ATOM 734 C C . VAL A 1 93 ? -9.936 18.204 23.360 1.00 64.94 93 VAL A C 1
ATOM 736 O O . VAL A 1 93 ? -9.884 19.419 23.555 1.00 64.94 93 VAL A O 1
ATOM 739 N N . LYS A 1 94 ? -8.994 17.565 22.657 1.00 61.16 94 LYS A N 1
ATOM 740 C CA . LYS A 1 94 ? -7.811 18.241 22.112 1.00 61.16 94 LYS A CA 1
ATOM 741 C C . LYS A 1 94 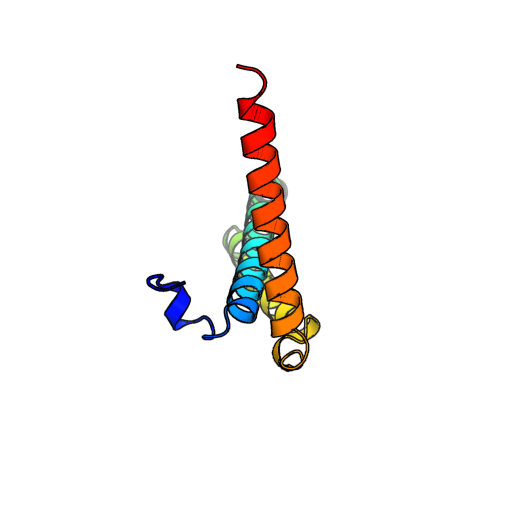? -8.179 19.269 21.034 1.00 61.16 94 LYS A C 1
ATOM 743 O O . LYS A 1 94 ? -7.699 20.399 21.091 1.00 61.16 94 LYS A O 1
ATOM 748 N N . LEU A 1 95 ? -9.082 18.929 20.114 1.00 59.00 95 LEU A N 1
ATOM 749 C CA . LEU A 1 95 ? -9.591 19.857 19.092 1.00 59.00 95 LEU A CA 1
ATOM 750 C C . LEU A 1 95 ? -10.354 21.038 19.709 1.00 59.00 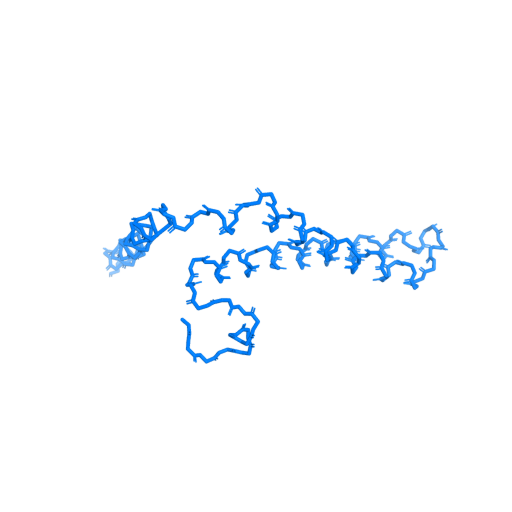95 LEU A C 1
ATOM 752 O O . LEU A 1 95 ? -10.155 22.178 19.297 1.00 59.00 95 LEU A O 1
ATOM 756 N N . SER A 1 96 ? -11.148 20.782 20.752 1.00 58.47 96 SER A N 1
ATOM 757 C CA . SER A 1 96 ? -11.881 21.820 21.491 1.00 58.47 96 SER A CA 1
ATOM 758 C C . SER A 1 96 ? -10.930 22.818 22.160 1.00 58.47 96 SER A C 1
ATOM 760 O O . SER A 1 96 ? -11.148 24.025 22.094 1.00 58.47 96 SER A O 1
ATOM 762 N N . SER A 1 97 ? -9.840 22.325 22.760 1.00 56.00 97 SER A N 1
ATOM 763 C CA . SER A 1 97 ? -8.834 23.183 23.394 1.00 56.00 97 SER A CA 1
ATOM 764 C C . SER A 1 97 ? -8.052 24.039 22.391 1.00 56.00 97 SER A C 1
ATOM 766 O O . SER A 1 97 ? -7.807 25.208 22.667 1.00 56.00 97 SER A O 1
ATOM 768 N N . SER A 1 98 ? -7.732 23.510 21.203 1.00 54.56 98 SER A N 1
ATOM 769 C CA . SER A 1 98 ? -7.035 24.272 20.155 1.00 54.56 98 SER A CA 1
ATOM 770 C C . SER A 1 98 ? -7.901 25.410 19.609 1.00 54.56 98 SER A C 1
ATOM 772 O O . SER A 1 98 ? -7.422 26.529 19.460 1.00 54.56 98 SER A O 1
ATOM 774 N N . PHE A 1 99 ? -9.192 25.148 19.381 1.00 55.94 99 PHE A N 1
ATOM 775 C CA . PHE A 1 99 ? -10.135 26.154 18.883 1.00 55.94 99 PHE A CA 1
ATOM 776 C C . PHE A 1 99 ? -10.463 27.229 19.935 1.00 55.94 99 PHE A C 1
ATOM 778 O O . PHE A 1 99 ? -10.736 28.380 19.600 1.00 55.94 99 PHE A O 1
ATOM 785 N N . PHE A 1 100 ? -10.426 26.870 21.224 1.00 55.31 100 PHE A N 1
ATOM 786 C CA . PHE A 1 100 ? -10.636 27.813 22.324 1.00 55.31 100 PHE A CA 1
ATOM 787 C C . PHE A 1 100 ? -9.416 28.718 22.561 1.00 55.31 100 PHE A C 1
ATOM 789 O O . PHE A 1 100 ? -9.587 29.911 22.804 1.00 55.31 100 PHE A O 1
ATOM 796 N N . VAL A 1 101 ? -8.196 28.182 22.431 1.00 56.44 101 VAL A N 1
ATOM 797 C CA . VAL A 1 101 ? -6.945 28.960 22.529 1.00 56.44 101 VAL A CA 1
ATOM 798 C C . VAL A 1 101 ? -6.834 29.985 21.398 1.00 56.44 101 VAL A C 1
ATOM 800 O O . VAL A 1 101 ? -6.475 31.132 21.651 1.00 56.44 101 VAL A O 1
ATOM 803 N N . GLU A 1 102 ? -7.220 29.623 20.173 1.00 53.44 102 GLU A N 1
ATOM 804 C CA . GLU A 1 102 ? -7.177 30.533 19.018 1.00 53.44 102 GLU A CA 1
ATOM 805 C C . GLU A 1 102 ? -8.222 31.667 19.100 1.00 53.44 102 GLU A C 1
ATOM 807 O O . GLU A 1 102 ? -8.030 32.743 18.538 1.00 53.44 102 GLU A O 1
ATOM 812 N N . LYS A 1 103 ? -9.302 31.482 19.873 1.00 50.72 103 LYS A N 1
ATOM 813 C CA . LYS A 1 103 ? -10.355 32.492 20.075 1.00 50.72 103 LYS A CA 1
ATOM 814 C C . LYS A 1 103 ? -10.033 33.531 21.165 1.00 50.72 103 LYS A C 1
ATOM 816 O O . LYS A 1 103 ? -10.722 34.540 21.238 1.00 50.72 103 LYS A O 1
ATOM 821 N N . GLN A 1 104 ? -9.024 33.305 22.011 1.00 51.16 104 GLN A N 1
ATOM 822 C CA . GLN A 1 104 ? -8.635 34.221 23.104 1.00 51.16 104 GLN A CA 1
ATOM 823 C C . GLN A 1 104 ? -7.583 35.274 22.690 1.00 51.16 104 GLN A C 1
ATOM 825 O O . GLN A 1 104 ? -7.269 36.156 23.481 1.00 51.16 104 GLN A O 1
ATOM 830 N N . TRP A 1 105 ? -7.043 35.190 21.467 1.00 47.81 105 TRP A N 1
ATOM 831 C CA . TRP A 1 105 ? -6.028 36.105 20.908 1.00 47.81 105 TRP A CA 1
ATOM 832 C C . TRP A 1 105 ? -6.577 37.008 19.784 1.00 47.81 105 TRP A C 1
ATOM 834 O O . TRP A 1 105 ? -5.840 37.419 18.886 1.00 47.81 105 TRP A O 1
ATOM 844 N N . LYS A 1 106 ? -7.879 37.308 19.815 1.00 41.78 106 LYS A N 1
ATOM 845 C CA . LYS A 1 106 ? -8.558 38.213 18.881 1.00 41.78 106 LYS A CA 1
ATOM 846 C C . LYS A 1 106 ? -9.458 39.168 19.650 1.00 41.78 106 LYS A C 1
ATOM 848 O O . LYS A 1 106 ? -9.518 40.345 19.239 1.00 41.78 106 LYS A O 1
#

pLDDT: mean 74.39, std 14.96, range [41.78, 92.75]

Organism: NCBI:txid1414648

Radius of gyration: 19.91 Å; chains: 1; bounding box: 41×50×45 Å

Secondary structure (DSSP, 8-state):
--S-GGGGTS-S-HHHHHHHHHHHHHHHHHHHHHHHHHHHHHHHHT--HHHHHHHHHHHHHHHHHHHHHHTTTTT-TTTHHHHHHHHHHHHHHHHHHHHHHHHT--

Sequence (106 aa):
MKESWLSCILPDDEYKAQRIVYFLGEGALGSLGFLLIGTQVSSAWNIPIQLLAGIPIILFVAYVFIRYIVSGIEYTNVMSECAFEKEKKRIVVKLSSSFFVEKQWK

Foldseek 3Di:
DPDDPLPVVFDPDPQRRVVLVVLLVVLVVVLVVQLVVLVVVCVVVVPDVVCSNPVSVVVSVVSSVVCNVVVPSVPCVPPPPVVVVVVVVVVVVVVVVVVVVVVVVD